Protein AF-A0A2D8SGJ9-F1 (afdb_monomer_lite)

Foldseek 3Di:
DQPQFQFAQQWDWDQDPVRDIFIFGNPDFFDDPDPPDDRGGDGDDSRDGCPVHPGHPDGPVVSHD

Sequence (65 aa):
MEKVCGTCQFAHMELDNHDDVSIECRKLPPTIINSGSLAKFPKILPKWHCGEYLEGEKNYWDLLP

Radius of gyration: 12.83 Å; chains: 1; bounding box: 29×33×31 Å

Structure (mmCIF, N/CA/C/O backbone):
data_AF-A0A2D8SGJ9-F1
#
_entry.id   AF-A0A2D8SGJ9-F1
#
loop_
_atom_site.group_PDB
_atom_site.id
_atom_site.type_symbol
_atom_site.label_atom_id
_atom_site.label_alt_id
_atom_site.label_comp_id
_atom_site.label_asym_id
_atom_site.label_entity_id
_atom_site.label_seq_id
_atom_site.pdbx_PDB_ins_code
_atom_site.Cartn_x
_atom_site.Cartn_y
_atom_site.Cartn_z
_atom_site.occupancy
_atom_site.B_iso_or_equiv
_atom_site.auth_seq_id
_atom_site.auth_comp_id
_atom_site.auth_asym_id
_atom_site.auth_atom_id
_atom_site.pdbx_PDB_model_num
ATOM 1 N N . MET A 1 1 ? -9.923 -21.596 -0.036 1.00 44.97 1 MET A N 1
ATOM 2 C CA . MET A 1 1 ? -9.159 -20.732 -0.956 1.00 44.97 1 MET A CA 1
ATOM 3 C C . MET A 1 1 ? -8.928 -19.428 -0.227 1.00 44.97 1 MET A C 1
ATOM 5 O O . MET A 1 1 ? -9.900 -18.742 0.071 1.00 44.97 1 MET A O 1
ATOM 9 N N . GLU A 1 2 ? -7.694 -19.167 0.191 1.00 51.41 2 GLU A N 1
ATOM 10 C CA . GLU A 1 2 ? -7.346 -17.898 0.826 1.00 51.41 2 GLU A CA 1
ATOM 11 C C . GLU A 1 2 ? -7.572 -16.795 -0.207 1.00 51.41 2 GLU A C 1
ATOM 13 O O . GLU A 1 2 ? -6.912 -16.760 -1.243 1.00 51.41 2 GLU A O 1
ATOM 18 N N . LYS A 1 3 ? -8.589 -15.957 0.018 1.00 53.06 3 LYS A N 1
ATOM 19 C CA . LYS A 1 3 ? -8.822 -14.782 -0.819 1.00 53.06 3 LYS A CA 1
ATOM 20 C C . LYS A 1 3 ? -7.731 -13.783 -0.474 1.00 53.06 3 LYS A C 1
ATOM 22 O O . LYS A 1 3 ? -7.809 -13.097 0.543 1.00 53.06 3 LYS A O 1
ATOM 27 N N . VAL A 1 4 ? -6.683 -13.819 -1.279 1.00 58.16 4 VAL A N 1
ATOM 28 C CA . VAL A 1 4 ? -5.600 -12.853 -1.263 1.00 58.16 4 VAL A CA 1
ATOM 29 C C . VAL A 1 4 ? -6.141 -11.554 -1.848 1.00 58.16 4 VAL A C 1
ATOM 31 O O . VAL A 1 4 ? -6.628 -11.544 -2.979 1.00 58.16 4 VAL A O 1
ATOM 34 N N . CYS A 1 5 ? -6.109 -10.482 -1.065 1.00 59.59 5 CYS A N 1
ATOM 35 C CA . CYS A 1 5 ? -6.728 -9.219 -1.433 1.00 59.59 5 CYS A CA 1
ATOM 36 C C . CYS A 1 5 ? -5.643 -8.217 -1.803 1.00 59.59 5 CYS A C 1
ATOM 38 O O . CYS A 1 5 ? -4.867 -7.766 -0.967 1.00 59.59 5 CYS A O 1
ATOM 40 N N . GLY A 1 6 ? -5.597 -7.898 -3.097 1.00 63.66 6 GLY A N 1
ATOM 41 C CA . GLY A 1 6 ? -4.688 -6.908 -3.676 1.00 63.66 6 GLY A CA 1
ATOM 42 C C . GLY A 1 6 ? -5.147 -5.463 -3.457 1.00 63.66 6 GLY A C 1
ATOM 43 O O . GLY A 1 6 ? -4.605 -4.549 -4.066 1.00 63.66 6 GLY A O 1
ATOM 44 N N . THR A 1 7 ? -6.177 -5.242 -2.643 1.00 68.81 7 THR A N 1
ATOM 45 C CA . THR A 1 7 ? -6.914 -3.981 -2.521 1.00 68.81 7 THR A CA 1
ATOM 46 C C . THR A 1 7 ? -7.089 -3.638 -1.041 1.00 68.81 7 THR A C 1
ATOM 48 O O . THR A 1 7 ?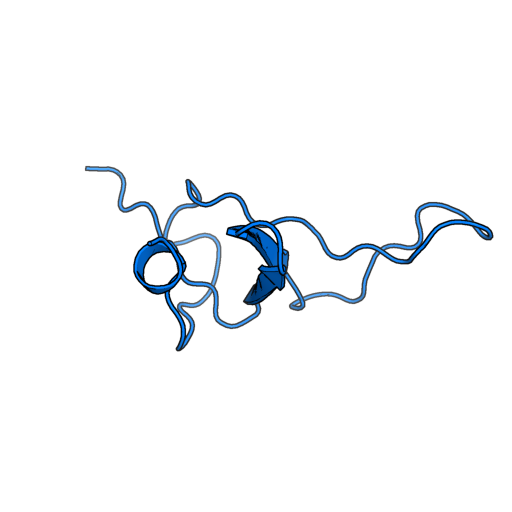 -7.677 -4.392 -0.270 1.00 68.81 7 THR A O 1
ATOM 51 N N . CYS A 1 8 ? -6.606 -2.468 -0.623 1.00 74.88 8 CYS A N 1
ATOM 52 C CA . CYS A 1 8 ? -6.963 -1.864 0.661 1.00 74.88 8 CYS A CA 1
ATOM 53 C C . CYS A 1 8 ? -7.375 -0.410 0.407 1.00 74.88 8 CYS A C 1
ATOM 55 O O . CYS A 1 8 ? -6.719 0.299 -0.349 1.00 74.88 8 CYS A O 1
ATOM 57 N N . GLN A 1 9 ? -8.458 0.049 1.033 1.00 78.56 9 GLN A N 1
ATOM 58 C CA . GLN A 1 9 ? -9.016 1.397 0.880 1.00 78.56 9 GLN A CA 1
ATOM 59 C C . GLN A 1 9 ? -8.007 2.486 1.237 1.00 78.56 9 GLN A C 1
ATOM 61 O O . GLN A 1 9 ? -8.031 3.582 0.688 1.00 78.56 9 GLN A O 1
ATOM 66 N N . PHE A 1 10 ? -7.108 2.168 2.163 1.00 78.06 10 PHE A N 1
ATOM 67 C CA . PHE A 1 10 ? -6.045 3.056 2.602 1.00 78.06 10 PHE A CA 1
ATOM 68 C C . PHE A 1 10 ? -4.705 2.742 1.927 1.00 78.06 10 PHE A C 1
ATOM 70 O O . PHE A 1 10 ? -3.693 3.330 2.309 1.00 78.06 10 PHE A O 1
ATOM 77 N N . ALA A 1 11 ? -4.664 1.803 0.976 1.00 78.56 11 ALA A N 1
ATOM 78 C CA . ALA A 1 11 ? -3.457 1.504 0.227 1.00 78.56 11 ALA A CA 1
ATOM 79 C C . ALA A 1 11 ? -3.149 2.639 -0.744 1.00 78.56 11 ALA A C 1
ATOM 81 O O . ALA A 1 11 ? -3.989 3.061 -1.539 1.00 78.56 11 ALA A O 1
ATOM 82 N N . HIS A 1 12 ? -1.909 3.098 -0.707 1.00 81.62 12 HIS A N 1
ATOM 83 C CA . HIS A 1 12 ? -1.316 3.869 -1.775 1.00 81.62 12 HIS A CA 1
ATOM 84 C C . HIS A 1 12 ? -0.421 2.938 -2.581 1.00 81.62 12 HIS A C 1
ATOM 86 O O . HIS A 1 12 ? 0.469 2.303 -2.016 1.00 81.62 12 HIS A O 1
ATOM 92 N N . MET A 1 13 ? -0.701 2.838 -3.876 1.00 80.62 13 MET A N 1
ATOM 93 C CA . MET A 1 13 ? 0.068 2.031 -4.812 1.00 80.62 13 MET A CA 1
ATOM 94 C C . MET A 1 13 ? 0.731 2.942 -5.828 1.00 80.62 13 MET A C 1
ATOM 96 O O . MET A 1 13 ? 0.059 3.783 -6.432 1.00 80.62 13 MET A O 1
ATOM 100 N N . GLU A 1 14 ? 2.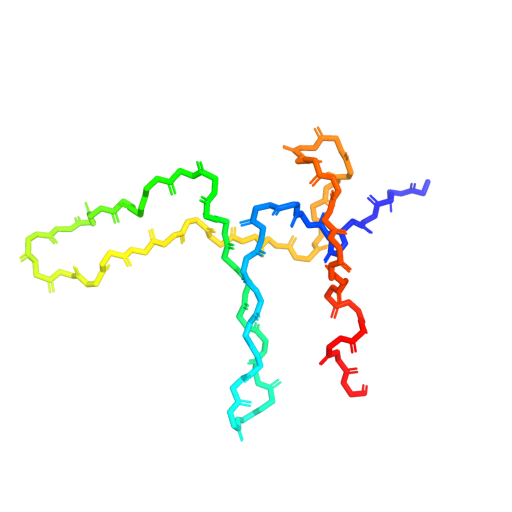030 2.754 -5.999 1.00 82.81 14 GLU A N 1
ATOM 101 C CA . GLU A 1 14 ? 2.859 3.491 -6.942 1.00 82.81 14 GLU A CA 1
ATOM 102 C C . GLU A 1 14 ? 3.671 2.477 -7.747 1.00 82.81 14 GLU A C 1
ATOM 104 O O . GLU A 1 14 ? 4.317 1.605 -7.167 1.00 82.81 14 GLU A O 1
ATOM 109 N N . LEU A 1 15 ? 3.578 2.566 -9.072 1.00 82.44 15 LEU A N 1
ATOM 110 C CA . LEU A 1 15 ? 4.465 1.864 -9.990 1.00 82.44 15 LEU A CA 1
ATOM 111 C C . LEU A 1 15 ? 5.600 2.830 -10.311 1.00 82.44 15 LEU A C 1
ATOM 113 O O . LEU A 1 15 ? 5.337 3.950 -10.763 1.00 82.44 15 LEU A O 1
ATOM 117 N N . ASP A 1 16 ? 6.833 2.433 -10.027 1.00 79.06 16 ASP A N 1
ATOM 118 C CA . ASP A 1 16 ? 7.987 3.251 -10.369 1.00 79.06 16 ASP A CA 1
ATOM 119 C C . ASP A 1 16 ? 8.422 3.047 -11.835 1.00 79.06 16 ASP A C 1
ATOM 121 O O . ASP A 1 16 ? 7.882 2.225 -12.573 1.00 79.06 16 ASP A O 1
ATOM 125 N N . ASN A 1 17 ? 9.411 3.825 -12.283 1.00 83.56 17 ASN A N 1
ATOM 126 C CA . ASN A 1 17 ? 9.919 3.745 -13.660 1.00 83.56 17 ASN A CA 1
ATOM 127 C C . ASN A 1 17 ? 10.728 2.465 -13.960 1.00 83.56 17 ASN A C 1
ATOM 129 O O . ASN A 1 17 ? 11.188 2.302 -15.089 1.00 83.56 17 ASN A O 1
ATOM 133 N N . HIS A 1 18 ? 10.963 1.609 -12.964 1.00 84.19 18 HIS A N 1
ATOM 134 C CA . HIS A 1 18 ? 11.628 0.311 -13.098 1.00 84.19 18 HIS A CA 1
ATOM 135 C C . HIS A 1 18 ? 10.626 -0.852 -13.018 1.00 84.19 18 HIS A C 1
ATOM 137 O O . HIS A 1 18 ? 11.043 -1.992 -12.823 1.00 84.19 18 HIS A O 1
ATOM 143 N N . ASP A 1 19 ? 9.329 -0.559 -13.165 1.00 77.81 19 ASP A N 1
ATOM 144 C CA . ASP A 1 19 ? 8.221 -1.507 -13.033 1.00 77.81 19 ASP A CA 1
ATOM 145 C C . ASP A 1 19 ? 8.104 -2.137 -11.628 1.00 77.81 19 AS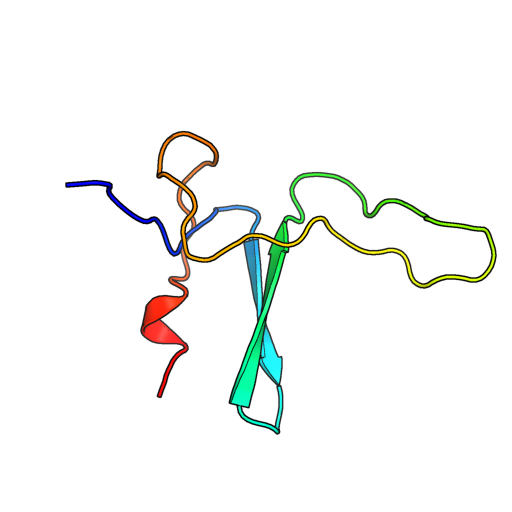P A C 1
ATOM 147 O O . ASP A 1 19 ? 7.427 -3.154 -11.442 1.00 77.81 19 ASP A O 1
A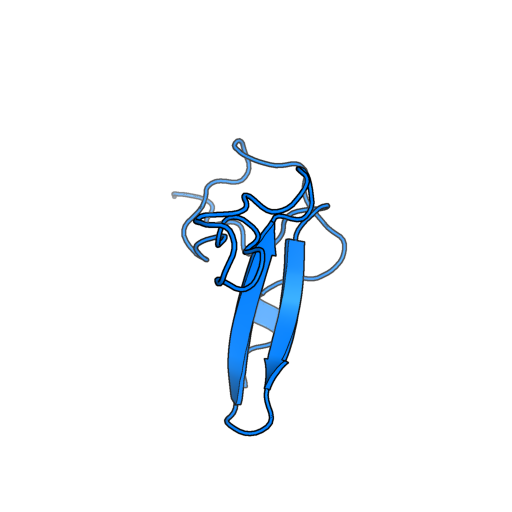TOM 151 N N . ASP A 1 20 ? 8.715 -1.521 -10.609 1.00 80.56 20 ASP A N 1
ATOM 152 C CA . ASP A 1 20 ? 8.576 -1.947 -9.220 1.00 80.56 20 ASP A CA 1
ATOM 153 C C . ASP A 1 20 ? 7.312 -1.328 -8.606 1.00 80.56 20 ASP A C 1
ATOM 155 O O . ASP A 1 20 ? 7.148 -0.107 -8.506 1.00 80.56 20 ASP A O 1
ATOM 159 N N . VAL A 1 21 ? 6.402 -2.191 -8.145 1.00 77.19 21 VAL A N 1
ATOM 160 C CA . VAL A 1 21 ? 5.181 -1.769 -7.448 1.00 77.19 21 VAL A CA 1
ATOM 161 C C . VAL A 1 21 ? 5.449 -1.623 -5.951 1.00 77.19 21 VAL A C 1
ATOM 163 O O . VAL A 1 21 ? 5.701 -2.601 -5.238 1.00 77.19 21 VAL A O 1
ATOM 166 N N . SER A 1 22 ? 5.305 -0.402 -5.441 1.00 79.38 22 SER A N 1
ATOM 167 C CA . SER A 1 22 ? 5.293 -0.104 -4.010 1.00 79.38 22 SER A CA 1
ATOM 168 C C . SER A 1 22 ? 3.858 -0.011 -3.493 1.00 79.38 22 SER A C 1
ATOM 170 O O . SER A 1 22 ? 3.035 0.713 -4.052 1.00 79.38 22 SER A O 1
ATOM 172 N N . ILE A 1 23 ? 3.555 -0.726 -2.403 1.00 78.00 23 ILE A N 1
ATOM 173 C CA . ILE A 1 23 ? 2.248 -0.690 -1.731 1.00 78.00 23 ILE A CA 1
ATOM 174 C C . ILE A 1 23 ? 2.427 -0.293 -0.266 1.00 78.00 23 ILE A C 1
ATOM 176 O O . ILE A 1 23 ? 3.078 -0.990 0.523 1.00 78.00 23 ILE A O 1
ATOM 180 N N . GLU A 1 24 ? 1.781 0.800 0.122 1.00 81.50 24 GLU A N 1
ATOM 181 C CA . GLU A 1 24 ? 1.874 1.379 1.460 1.00 81.50 24 GLU A CA 1
ATOM 182 C C . GLU A 1 24 ? 0.494 1.613 2.085 1.00 81.50 24 GLU A C 1
ATOM 184 O O . GLU A 1 24 ? -0.419 2.109 1.432 1.00 81.50 24 GLU A O 1
ATOM 189 N N . CYS A 1 25 ? 0.332 1.311 3.376 1.00 78.06 25 CYS A N 1
ATOM 190 C CA . CYS A 1 25 ? -0.899 1.573 4.122 1.00 78.06 25 CYS A CA 1
ATOM 191 C C . CYS A 1 25 ? -0.884 2.978 4.726 1.00 78.06 25 CYS A C 1
ATOM 193 O O . CYS A 1 25 ? -0.210 3.225 5.725 1.00 78.06 25 CYS A O 1
ATOM 195 N N . ARG A 1 26 ? -1.697 3.886 4.187 1.00 79.00 26 ARG A N 1
ATOM 196 C CA . ARG A 1 26 ? -1.859 5.259 4.693 1.00 79.00 26 ARG A CA 1
ATOM 197 C C . ARG A 1 26 ? -3.002 5.416 5.701 1.00 79.00 26 ARG A C 1
ATOM 199 O O . ARG A 1 26 ? -3.434 6.532 5.970 1.00 79.00 26 ARG A O 1
ATOM 206 N N . LYS A 1 27 ? -3.495 4.312 6.283 1.00 78.38 27 LYS A N 1
ATOM 207 C CA . LYS A 1 27 ? -4.539 4.340 7.330 1.00 78.38 27 LYS A CA 1
ATOM 208 C C . LYS A 1 27 ? -4.064 5.084 8.580 1.00 78.38 27 LYS A C 1
ATOM 210 O O . LYS A 1 27 ? -4.859 5.725 9.260 1.00 78.38 27 LYS A O 1
ATOM 215 N N . LEU A 1 28 ? -2.780 4.945 8.899 1.00 72.56 28 LEU A N 1
ATOM 216 C CA . LEU A 1 28 ? -2.127 5.564 10.046 1.00 72.56 28 LEU A CA 1
ATOM 217 C C . LEU A 1 28 ? -1.011 6.492 9.556 1.00 72.56 28 LEU A C 1
ATOM 219 O O . LEU A 1 28 ? -0.457 6.245 8.480 1.00 72.56 28 LEU A O 1
ATOM 223 N N . PRO A 1 29 ? -0.670 7.547 10.321 1.00 74.19 29 PRO A N 1
ATOM 224 C CA . PRO A 1 29 ? 0.478 8.382 10.003 1.00 74.19 29 PRO A CA 1
ATOM 225 C C . PRO A 1 29 ? 1.749 7.525 9.931 1.00 74.19 29 PRO A C 1
ATOM 227 O O . PRO A 1 29 ? 1.853 6.514 10.634 1.00 74.19 29 PRO A O 1
ATOM 230 N N . PRO A 1 30 ? 2.716 7.909 9.087 1.00 75.88 30 PRO A N 1
ATOM 231 C CA . PRO A 1 30 ? 3.937 7.144 8.939 1.00 75.88 30 PRO A CA 1
ATOM 232 C C . PRO A 1 30 ? 4.712 7.146 10.257 1.00 75.88 30 PRO A C 1
ATOM 234 O O . PRO A 1 30 ? 4.791 8.160 10.956 1.00 75.88 30 PRO A O 1
ATOM 237 N N . THR A 1 31 ? 5.309 6.008 10.594 1.00 71.38 31 THR A N 1
ATOM 238 C CA . THR A 1 31 ? 6.116 5.904 11.809 1.00 71.38 31 THR A CA 1
ATOM 239 C C . THR A 1 31 ? 7.492 6.496 11.529 1.00 71.38 31 THR A C 1
ATOM 241 O O . THR A 1 31 ? 8.193 6.072 10.606 1.00 71.38 31 THR A O 1
ATOM 244 N N . ILE A 1 32 ? 7.898 7.478 12.334 1.00 69.81 32 ILE A N 1
ATOM 245 C CA . ILE A 1 32 ? 9.265 8.003 12.308 1.00 69.81 32 ILE A CA 1
ATOM 246 C C . ILE A 1 32 ? 10.151 6.986 13.026 1.00 69.81 32 ILE A C 1
ATOM 248 O O . ILE A 1 32 ? 10.045 6.804 14.235 1.00 69.81 32 ILE A O 1
ATOM 252 N N . ILE A 1 33 ? 11.013 6.301 12.275 1.00 67.38 33 ILE A N 1
ATOM 253 C CA . ILE A 1 33 ? 11.886 5.257 12.832 1.00 67.38 33 ILE A CA 1
ATOM 254 C C . ILE A 1 33 ? 13.078 5.886 13.588 1.00 67.38 33 ILE A C 1
ATOM 256 O O . ILE A 1 33 ? 13.603 5.276 14.515 1.00 67.38 33 ILE A O 1
ATOM 260 N N . ASN A 1 34 ? 13.475 7.121 13.247 1.00 59.38 34 ASN A N 1
ATOM 261 C CA . ASN A 1 34 ? 14.403 7.984 13.998 1.00 59.38 34 ASN A CA 1
ATOM 262 C C . ASN A 1 34 ? 14.434 9.410 13.392 1.00 59.38 34 ASN A C 1
ATOM 264 O O . ASN A 1 34 ? 13.974 9.611 12.269 1.00 59.38 34 ASN A O 1
ATOM 268 N N . SER A 1 35 ? 15.004 10.395 14.106 1.00 64.62 35 SER A N 1
ATOM 269 C CA . SER A 1 35 ? 15.046 11.822 13.705 1.00 64.62 35 SER A CA 1
ATOM 270 C C . SER A 1 35 ? 15.801 12.134 12.398 1.00 64.62 35 SER A C 1
ATOM 272 O O . SER A 1 35 ? 15.872 13.297 12.014 1.00 64.62 35 SER A O 1
ATOM 274 N N . GLY A 1 36 ? 16.372 11.129 11.724 1.00 63.81 36 GLY A N 1
ATOM 275 C CA . GLY A 1 36 ? 17.068 11.268 10.440 1.00 63.81 36 GLY A CA 1
ATOM 276 C C . GLY A 1 36 ? 16.538 10.370 9.315 1.00 63.81 36 GLY A C 1
ATOM 277 O O . GLY A 1 36 ? 17.068 10.434 8.210 1.00 63.81 36 GLY A O 1
ATOM 278 N N . SER A 1 37 ? 15.523 9.533 9.560 1.00 60.72 37 SER A N 1
ATOM 279 C CA . SER A 1 37 ? 14.954 8.653 8.528 1.00 60.72 37 SER A CA 1
ATOM 280 C C . SER A 1 37 ? 13.700 9.242 7.905 1.00 60.72 37 SER A C 1
ATOM 282 O O . SER A 1 37 ? 12.906 9.911 8.565 1.00 60.72 37 SER A O 1
ATOM 284 N N . LEU A 1 38 ? 13.482 8.889 6.638 1.00 61.38 38 LEU A N 1
ATOM 285 C CA . LEU A 1 38 ? 12.205 9.080 5.964 1.00 61.38 38 LEU A CA 1
ATOM 286 C C . LEU A 1 38 ? 11.098 8.387 6.768 1.00 61.38 38 LEU A C 1
ATOM 288 O O . LEU A 1 38 ? 11.219 7.213 7.127 1.00 61.38 38 LEU A O 1
ATOM 292 N N . ALA A 1 39 ? 10.031 9.130 7.051 1.00 68.56 39 ALA A N 1
ATOM 293 C CA . ALA A 1 39 ? 8.798 8.590 7.600 1.00 68.56 39 ALA A CA 1
ATOM 294 C C . ALA A 1 39 ? 8.273 7.516 6.633 1.00 68.56 39 ALA A C 1
ATOM 296 O O . ALA A 1 39 ? 8.073 7.798 5.453 1.00 68.56 39 ALA A O 1
ATOM 297 N N . LYS A 1 40 ? 8.085 6.285 7.120 1.00 68.19 40 LYS A N 1
ATOM 298 C CA . LYS A 1 40 ? 7.605 5.170 6.295 1.00 68.19 40 LYS A CA 1
ATOM 299 C C . LYS A 1 40 ? 6.217 4.751 6.735 1.00 68.19 40 LYS A C 1
ATOM 301 O O . LYS A 1 40 ? 5.960 4.551 7.924 1.00 68.19 40 LYS A O 1
ATOM 306 N N . PHE A 1 41 ? 5.334 4.597 5.761 1.00 76.44 41 PHE A N 1
ATOM 307 C CA . PHE A 1 41 ? 4.062 3.935 5.979 1.00 76.44 41 PHE A CA 1
ATOM 308 C C . PHE A 1 41 ? 4.286 2.420 6.122 1.00 76.44 41 PHE A C 1
ATOM 310 O O . PHE A 1 41 ? 5.232 1.874 5.544 1.00 76.44 41 PHE A O 1
ATOM 317 N N . PRO A 1 42 ? 3.447 1.712 6.897 1.00 72.06 42 PRO A N 1
ATOM 318 C CA . PRO A 1 42 ? 3.478 0.256 6.936 1.00 72.06 42 PRO A CA 1
ATOM 319 C C . PRO A 1 42 ? 3.308 -0.324 5.527 1.00 72.06 42 PRO A C 1
ATOM 321 O O . PRO A 1 42 ? 2.358 0.026 4.827 1.00 72.06 42 PRO A O 1
ATOM 324 N N . LYS A 1 43 ? 4.208 -1.220 5.109 1.00 73.00 43 LYS A N 1
ATOM 325 C CA . LYS A 1 43 ? 4.072 -1.926 3.828 1.00 73.00 43 LYS A CA 1
ATOM 326 C C . LYS A 1 43 ? 2.890 -2.889 3.882 1.00 73.00 43 LYS A C 1
ATOM 328 O O . LYS A 1 43 ? 2.747 -3.629 4.855 1.00 73.00 43 LYS A O 1
ATOM 333 N N . ILE A 1 44 ? 2.090 -2.902 2.822 1.00 71.44 44 ILE A N 1
ATOM 334 C CA . ILE A 1 44 ? 1.037 -3.903 2.622 1.00 71.44 44 ILE A CA 1
ATOM 335 C C . ILE A 1 44 ? 1.637 -5.018 1.778 1.00 71.44 44 ILE A C 1
ATOM 337 O O . ILE A 1 44 ? 2.253 -4.755 0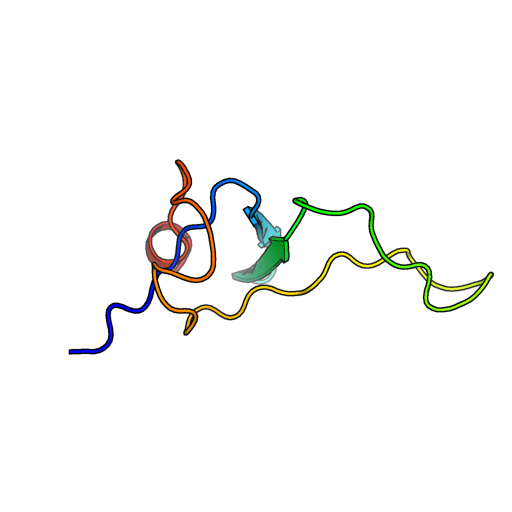.746 1.00 71.44 44 ILE A O 1
ATOM 341 N N . LEU A 1 45 ? 1.481 -6.267 2.217 1.00 69.19 45 LEU A N 1
ATOM 342 C CA . LEU A 1 45 ? 1.897 -7.402 1.404 1.00 69.19 45 LEU A CA 1
ATOM 343 C C . LEU A 1 45 ? 0.745 -7.815 0.482 1.00 69.19 45 LEU A C 1
ATOM 345 O O . LEU A 1 45 ? -0.385 -7.914 0.959 1.00 69.19 45 LEU A O 1
ATOM 349 N N . PRO A 1 46 ? 1.025 -8.167 -0.787 1.00 63.22 46 PRO A N 1
ATOM 350 C CA . PRO A 1 46 ? 0.002 -8.634 -1.720 1.00 63.22 46 PRO A CA 1
ATOM 351 C C . PRO A 1 46 ? -0.813 -9.812 -1.189 1.00 63.22 46 PRO A C 1
ATOM 353 O O . PRO A 1 46 ? -1.962 -9.955 -1.560 1.00 63.22 46 PRO A O 1
ATOM 356 N N . LYS A 1 47 ? -0.225 -10.637 -0.306 1.00 65.38 47 LYS A N 1
ATOM 357 C CA . LYS A 1 47 ? -0.816 -11.848 0.286 1.00 65.38 47 LYS A CA 1
ATOM 358 C C . LYS A 1 47 ? -1.804 -11.618 1.444 1.00 65.38 47 LYS A C 1
ATOM 360 O O . LYS A 1 47 ? -2.208 -12.591 2.071 1.00 65.38 47 LYS A O 1
ATOM 365 N N . TRP A 1 48 ? -2.130 -10.376 1.795 1.00 68.94 48 TRP A N 1
ATOM 366 C CA . TRP A 1 48 ? -3.016 -10.089 2.930 1.00 68.94 48 TRP A CA 1
ATOM 367 C C . TRP A 1 48 ? -4.466 -10.504 2.663 1.00 68.94 48 TRP A C 1
ATOM 369 O O . TRP A 1 48 ? -4.931 -10.528 1.523 1.00 68.94 48 TRP A O 1
ATOM 379 N N . HIS A 1 49 ? -5.183 -10.877 3.724 1.00 58.69 49 HIS A N 1
ATOM 380 C CA . HIS A 1 49 ? -6.557 -11.370 3.618 1.00 58.69 49 HIS A CA 1
ATOM 381 C C . HIS A 1 49 ? -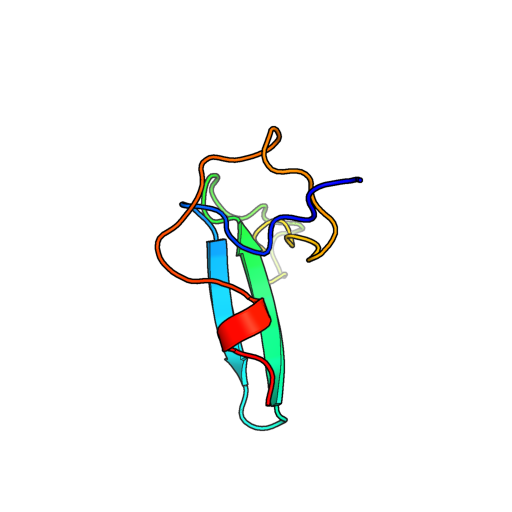7.566 -10.215 3.644 1.00 58.69 49 HIS A C 1
ATOM 383 O O . HIS A 1 49 ? -7.403 -9.262 4.403 1.00 58.69 49 HIS A O 1
ATOM 389 N N . CYS A 1 50 ? -8.679 -10.356 2.912 1.00 53.69 50 CYS A N 1
ATOM 390 C CA . CYS A 1 50 ? -9.783 -9.375 2.834 1.00 53.69 50 CYS A CA 1
ATOM 391 C C . CYS A 1 50 ? -10.429 -8.960 4.174 1.00 53.69 50 CYS A C 1
ATOM 393 O O . CYS A 1 50 ? -11.313 -8.113 4.180 1.00 53.69 50 CYS A O 1
ATOM 395 N N . GLY A 1 51 ? -10.051 -9.562 5.304 1.00 58.44 51 GLY A N 1
ATOM 396 C CA . GLY A 1 51 ? -10.563 -9.194 6.627 1.00 58.44 51 GLY A CA 1
ATOM 397 C C . GLY A 1 51 ? -9.687 -8.202 7.391 1.00 58.44 51 GLY A C 1
ATOM 398 O O . GLY A 1 51 ? -10.157 -7.609 8.359 1.00 58.44 51 GLY A O 1
ATOM 399 N N . GLU A 1 52 ? -8.424 -8.020 6.996 1.00 68.06 52 GLU A N 1
ATOM 400 C CA . GLU A 1 52 ? -7.501 -7.166 7.754 1.00 68.06 52 GLU A CA 1
ATOM 401 C C . GLU A 1 52 ? -7.697 -5.673 7.429 1.00 68.06 52 GLU A C 1
ATOM 403 O O . GLU A 1 52 ? -7.362 -4.804 8.239 1.00 68.06 52 GLU A O 1
ATOM 408 N N . TYR A 1 53 ? -8.295 -5.362 6.270 1.00 67.62 53 TYR A N 1
ATOM 409 C CA . TYR A 1 53 ? -8.481 -3.999 5.772 1.00 67.62 53 TYR A CA 1
ATOM 410 C C . TYR A 1 53 ? -9.777 -3.859 4.967 1.00 67.62 53 TYR A C 1
ATOM 412 O O . TYR A 1 53 ? -10.280 -4.827 4.409 1.00 67.62 53 TYR A O 1
ATOM 420 N N . LEU A 1 54 ? -10.315 -2.636 4.912 1.00 70.12 54 LEU A N 1
ATOM 421 C CA . LEU A 1 54 ? -11.441 -2.307 4.034 1.00 70.12 54 LEU A CA 1
ATOM 422 C C . LEU A 1 54 ? -10.976 -2.365 2.577 1.00 70.12 54 LEU A C 1
ATOM 424 O O . LEU A 1 54 ? -9.858 -1.942 2.291 1.00 70.12 54 LEU A O 1
ATOM 428 N N . GLU A 1 55 ? -11.812 -2.869 1.675 1.00 72.00 55 GLU A N 1
ATOM 429 C CA . GLU A 1 55 ? -11.489 -2.976 0.251 1.00 72.00 55 GLU A CA 1
ATOM 430 C C . GLU A 1 55 ? -11.420 -1.587 -0.408 1.00 72.00 55 GLU A C 1
ATOM 432 O O . GLU A 1 55 ? -12.224 -0.706 -0.104 1.00 72.00 55 GLU A O 1
ATOM 437 N N . GLY A 1 56 ? -10.417 -1.368 -1.263 1.00 74.44 56 GLY A N 1
ATOM 438 C CA . GLY A 1 56 ? -10.181 -0.090 -1.945 1.00 74.44 56 GLY A CA 1
ATOM 439 C C . GLY A 1 56 ? -10.573 -0.092 -3.418 1.00 74.44 56 GLY A C 1
ATOM 440 O O . GLY A 1 56 ? -10.881 -1.134 -3.981 1.00 74.44 56 GLY A O 1
ATOM 441 N N . GLU A 1 57 ? -10.513 1.081 -4.055 1.00 73.00 57 GLU A N 1
ATOM 442 C CA . GLU A 1 57 ? -10.940 1.266 -5.455 1.00 73.00 57 GLU A CA 1
ATOM 443 C C . GLU A 1 57 ? -9.902 0.825 -6.505 1.00 73.00 57 GLU A C 1
ATOM 445 O O . GLU A 1 57 ? -10.242 0.687 -7.675 1.00 73.00 57 GLU A O 1
ATOM 450 N N . LYS A 1 58 ? -8.637 0.614 -6.117 1.00 71.56 58 LYS A N 1
ATOM 451 C CA . LYS A 1 58 ? -7.556 0.172 -7.017 1.00 71.56 58 LYS A CA 1
ATOM 452 C C . LYS A 1 58 ? -7.020 -1.187 -6.586 1.00 71.56 58 LYS A C 1
ATOM 454 O O . LYS A 1 58 ? -6.727 -1.353 -5.400 1.00 71.56 58 LYS A O 1
ATOM 459 N N . ASN A 1 59 ? -6.837 -2.109 -7.537 1.00 75.38 59 ASN A N 1
ATOM 460 C CA . ASN A 1 59 ? -6.297 -3.448 -7.301 1.00 75.38 59 ASN A CA 1
ATOM 461 C C . ASN A 1 59 ? -4.827 -3.564 -7.709 1.00 75.38 59 ASN A C 1
ATOM 463 O O . ASN A 1 59 ? -4.447 -3.150 -8.797 1.00 75.38 59 ASN A O 1
ATOM 467 N N . TYR A 1 60 ? -4.013 -4.163 -6.838 1.00 75.06 60 TYR A N 1
ATOM 468 C CA . TYR A 1 60 ? -2.610 -4.478 -7.099 1.00 75.06 60 TYR A CA 1
ATOM 469 C C . TYR A 1 60 ? -2.416 -5.304 -8.372 1.00 75.06 60 TYR A C 1
ATOM 471 O O . TYR A 1 60 ? -1.502 -5.027 -9.141 1.00 75.06 60 TYR A O 1
ATOM 479 N N . TRP A 1 61 ? -3.276 -6.299 -8.609 1.00 77.19 61 TRP A N 1
ATOM 480 C CA . TRP A 1 61 ? -3.135 -7.199 -9.757 1.00 77.19 61 TRP A CA 1
ATOM 481 C C . TRP A 1 61 ? -3.340 -6.487 -11.097 1.00 77.19 61 TRP A C 1
ATOM 483 O O . TRP A 1 61 ? -2.802 -6.942 -12.097 1.00 77.19 61 TRP A O 1
ATOM 493 N N . ASP A 1 62 ? -4.050 -5.356 -11.101 1.00 79.75 62 ASP A N 1
ATOM 494 C CA . ASP A 1 62 ? -4.261 -4.534 -12.297 1.00 79.75 62 ASP A CA 1
ATOM 495 C C . ASP A 1 62 ? -3.045 -3.644 -12.621 1.00 79.75 62 ASP A C 1
ATOM 497 O O . ASP A 1 62 ? -2.989 -3.042 -13.690 1.00 79.75 62 ASP A O 1
ATOM 501 N N . LEU A 1 63 ? -2.094 -3.511 -11.686 1.00 73.25 63 LEU A N 1
ATOM 502 C CA . LEU A 1 63 ? -0.875 -2.707 -11.845 1.00 73.25 63 LEU A CA 1
ATOM 503 C C . LEU A 1 63 ? 0.319 -3.528 -12.336 1.00 73.25 63 LEU A C 1
ATOM 505 O O . LEU A 1 63 ? 1.354 -2.947 -12.657 1.00 73.25 63 LEU A O 1
ATOM 509 N N . LEU A 1 64 ? 0.200 -4.855 -12.347 1.00 70.75 64 LEU A N 1
ATOM 510 C CA . LEU A 1 64 ? 1.236 -5.726 -12.881 1.00 70.75 64 LEU A CA 1
ATOM 511 C C . LEU A 1 64 ? 1.102 -5.821 -14.411 1.00 70.75 64 LEU A C 1
ATOM 513 O O . LEU A 1 64 ? -0.028 -5.876 -14.903 1.00 70.75 64 LEU A O 1
ATOM 517 N N . PRO A 1 65 ? 2.227 -5.825 -15.148 1.00 65.81 65 PRO A N 1
ATOM 518 C CA . PRO A 1 65 ? 2.231 -5.969 -16.602 1.00 65.81 65 PRO A CA 1
ATOM 519 C C . PRO A 1 65 ? 1.720 -7.335 -17.083 1.00 65.81 65 PRO A C 1
ATOM 521 O O . PRO A 1 65 ? 1.867 -8.340 -16.345 1.00 65.81 65 PRO A O 1
#

pLDDT: mean 71.02, std 8.61, range [44.97, 84.19]

Secondary structure (DSSP, 8-state):
---B----TTEEEEE-TTSPEEEEETTSPPB--STTSPPBPPBPPTT-BTTSS---SS-GGGG--